Protein AF-A0A1F9EYX3-F1 (afdb_monomer_lite)

Secondary structure (DSSP, 8-state):
-TGGGTEEEEEEEEEEEETTEEEEEEEEEEEE-TTTHHHHHHHHHHHHHHHHHHHHHHHHH---HHHHHHHHHHHHHHHHHHHIIIII-SS--TTSHHHHHHHHH---HHHHHHHHHHHHHHHHHHHHHS--SSEEEEEEETTEEEEEEE---

Sequence (153 aa):
MADEVGAEGNDLNFFKKDKDSFFLGLSTVTHIDQKARPSYHLAGELASSYTFELALKRYREVNTTYNSALLFFSMTDFLWYTTYAFYLSPHEDEKFDPIGISKSTGISRDAIFFVSLTQSALNALRVYTKKDRLIPYFVVDRYFIGFSVKVPF

Structure (mmCIF, N/CA/C/O backbone):
data_AF-A0A1F9EYX3-F1
#
_entry.id   AF-A0A1F9EYX3-F1
#
loop_
_atom_site.group_PDB
_atom_site.id
_atom_site.type_symbol
_atom_site.label_atom_id
_atom_site.label_alt_id
_atom_site.label_comp_id
_atom_site.label_asym_id
_atom_site.label_entity_id
_atom_site.label_seq_id
_atom_site.pdbx_PDB_ins_code
_atom_site.Cartn_x
_atom_site.Cartn_y
_atom_site.Cartn_z
_atom_site.occupancy
_atom_site.B_iso_or_equiv
_atom_site.auth_seq_id
_atom_site.auth_comp_id
_atom_site.auth_asym_id
_atom_site.auth_atom_id
_atom_site.pdbx_PDB_model_num
ATOM 1 N N . MET A 1 1 ? 15.259 6.502 4.543 1.00 50.91 1 MET A N 1
ATOM 2 C CA . MET A 1 1 ? 14.372 6.022 3.465 1.00 50.91 1 MET A CA 1
ATOM 3 C C . MET A 1 1 ? 15.017 6.105 2.096 1.00 50.91 1 MET A C 1
ATOM 5 O O . MET A 1 1 ? 15.297 5.045 1.573 1.00 50.91 1 MET A O 1
ATOM 9 N N . ALA A 1 2 ? 15.314 7.280 1.524 1.00 50.56 2 ALA A N 1
ATOM 10 C CA . ALA A 1 2 ? 15.887 7.339 0.169 1.00 50.56 2 ALA A CA 1
ATOM 11 C C . ALA A 1 2 ? 17.286 6.672 0.051 1.00 50.56 2 ALA A C 1
ATOM 13 O O . ALA A 1 2 ? 17.497 5.866 -0.851 1.00 50.56 2 ALA A O 1
ATOM 14 N N . ASP A 1 3 ? 18.197 6.873 1.013 1.00 47.72 3 ASP A N 1
ATOM 15 C CA . ASP A 1 3 ? 19.504 6.176 1.012 1.00 47.72 3 ASP A CA 1
ATOM 16 C C . ASP A 1 3 ? 19.374 4.650 1.220 1.00 47.72 3 ASP A C 1
ATOM 18 O O . ASP A 1 3 ? 20.139 3.861 0.667 1.00 47.72 3 ASP A O 1
ATOM 22 N N . GLU A 1 4 ? 18.361 4.212 1.977 1.00 53.41 4 GLU A N 1
ATOM 23 C CA . GLU A 1 4 ? 18.094 2.792 2.282 1.00 53.41 4 GLU A CA 1
ATOM 24 C C . GLU A 1 4 ? 17.536 2.020 1.076 1.00 53.41 4 GLU A C 1
ATOM 26 O O . GLU A 1 4 ? 17.608 0.794 1.039 1.00 53.41 4 GLU A O 1
ATOM 31 N N . VAL A 1 5 ? 17.023 2.730 0.068 1.00 52.00 5 VAL A N 1
ATOM 32 C CA . VAL A 1 5 ? 16.518 2.159 -1.191 1.00 52.00 5 VAL A CA 1
ATOM 33 C C . VAL A 1 5 ? 17.475 2.388 -2.366 1.00 52.00 5 VAL A C 1
ATOM 35 O O . VAL A 1 5 ? 17.073 2.282 -3.521 1.00 52.00 5 VAL A O 1
ATOM 38 N N . GLY A 1 6 ? 18.752 2.681 -2.087 1.00 44.06 6 GLY A N 1
ATOM 39 C CA . GLY A 1 6 ? 19.818 2.753 -3.094 1.00 44.06 6 GLY A CA 1
ATOM 40 C C . GLY A 1 6 ? 19.884 4.057 -3.895 1.00 44.06 6 GLY A C 1
ATOM 41 O O . GLY A 1 6 ? 20.488 4.072 -4.970 1.00 44.06 6 GLY A O 1
ATOM 42 N N . ALA A 1 7 ? 19.274 5.132 -3.391 1.00 50.25 7 ALA A N 1
ATOM 43 C CA . ALA A 1 7 ? 19.416 6.483 -3.925 1.00 50.25 7 ALA A CA 1
ATOM 44 C C . ALA A 1 7 ? 20.594 7.198 -3.232 1.00 50.25 7 ALA A C 1
ATOM 46 O O . ALA A 1 7 ? 20.588 7.328 -2.013 1.00 50.25 7 ALA A O 1
ATOM 47 N N . GLU A 1 8 ? 21.590 7.667 -3.991 1.00 47.41 8 GLU A N 1
ATOM 48 C CA . GLU A 1 8 ? 22.738 8.428 -3.468 1.00 47.41 8 GLU A CA 1
ATOM 49 C C . GLU A 1 8 ? 22.603 9.926 -3.783 1.00 47.41 8 GLU A C 1
ATOM 51 O O . GLU A 1 8 ? 22.148 10.310 -4.863 1.00 47.41 8 GLU A O 1
ATOM 56 N N . GLY A 1 9 ? 23.033 10.782 -2.845 1.00 45.00 9 GLY A N 1
ATOM 57 C CA . GLY A 1 9 ? 23.019 12.241 -3.011 1.00 45.00 9 GLY A CA 1
ATOM 58 C C . GLY A 1 9 ? 21.617 12.846 -2.934 1.00 45.00 9 GLY A C 1
ATOM 59 O O . GLY A 1 9 ? 21.215 13.619 -3.803 1.00 45.00 9 GLY A O 1
ATOM 60 N N . ASN A 1 10 ? 20.867 12.465 -1.899 1.00 45.03 10 ASN A N 1
ATOM 61 C CA . ASN A 1 10 ? 19.495 12.906 -1.690 1.00 45.03 10 ASN A CA 1
ATOM 62 C C . ASN A 1 10 ? 19.412 14.384 -1.305 1.00 45.03 10 ASN A C 1
ATOM 64 O O . ASN A 1 10 ? 19.933 14.792 -0.268 1.00 45.03 10 ASN A O 1
ATOM 68 N N . ASP A 1 11 ? 18.682 15.157 -2.107 1.00 46.06 11 ASP A N 1
ATOM 69 C CA . ASP A 1 11 ? 18.264 16.510 -1.754 1.00 46.06 11 ASP A CA 1
ATOM 70 C C . ASP A 1 11 ? 16.732 16.605 -1.785 1.00 46.06 11 ASP A C 1
ATOM 72 O O . ASP A 1 11 ? 16.070 16.188 -2.745 1.00 46.06 11 ASP A O 1
ATOM 76 N N . LEU A 1 12 ? 16.161 17.096 -0.687 1.00 44.38 12 LEU A N 1
ATOM 77 C CA . LEU A 1 12 ? 14.724 17.134 -0.435 1.00 44.38 12 LEU A CA 1
ATOM 78 C C . LEU A 1 12 ? 14.250 18.565 -0.675 1.00 44.38 12 LEU A C 1
ATOM 80 O O . LEU A 1 12 ? 14.231 19.410 0.219 1.00 44.38 12 LEU A O 1
ATOM 84 N N . ASN A 1 13 ? 13.881 18.844 -1.921 1.00 47.84 13 ASN A N 1
ATOM 85 C CA . ASN A 1 13 ? 13.443 20.169 -2.319 1.00 47.84 13 ASN A CA 1
ATOM 86 C C . ASN A 1 13 ? 11.925 20.275 -2.135 1.00 47.84 13 ASN A C 1
ATOM 88 O O . ASN A 1 13 ? 11.139 19.782 -2.946 1.00 47.84 13 ASN A O 1
ATOM 92 N N . PHE A 1 14 ? 11.503 2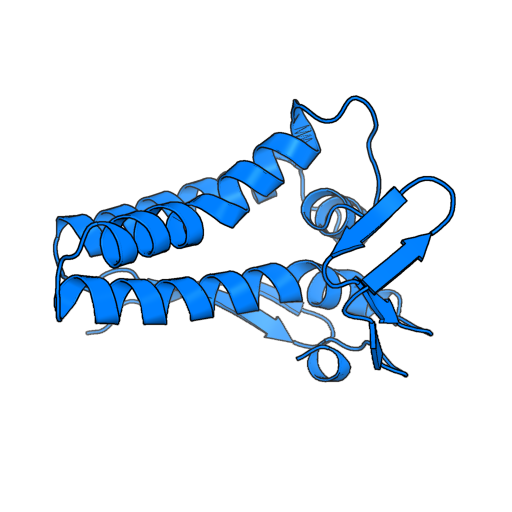0.937 -1.052 1.00 45.41 14 PHE A N 1
ATOM 93 C CA . PHE A 1 14 ? 10.084 21.161 -0.738 1.00 45.41 14 PHE A CA 1
ATOM 94 C C . PHE A 1 14 ? 9.351 21.955 -1.827 1.00 45.41 14 PHE A C 1
ATOM 96 O O . PHE A 1 14 ? 8.153 21.761 -2.031 1.00 45.41 14 PHE A O 1
ATOM 103 N N . PHE A 1 15 ? 10.084 22.788 -2.569 1.00 49.00 15 PHE A N 1
ATOM 104 C CA . PHE A 1 15 ? 9.574 23.533 -3.710 1.00 49.00 15 PHE A CA 1
ATOM 105 C C . P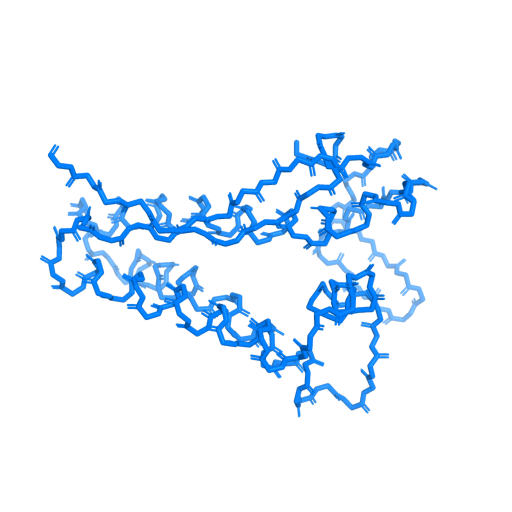HE A 1 15 ? 10.575 23.443 -4.855 1.00 49.00 15 PHE A C 1
ATOM 107 O O . PHE A 1 15 ? 11.666 24.008 -4.771 1.00 49.00 15 PHE A O 1
ATOM 114 N N . LYS A 1 16 ? 10.211 22.756 -5.941 1.00 47.53 16 LYS A N 1
ATOM 115 C CA . LYS A 1 16 ? 11.024 22.758 -7.159 1.00 47.53 16 LYS A CA 1
ATOM 116 C C . LYS A 1 16 ? 10.155 23.003 -8.380 1.00 47.53 16 LYS A C 1
ATOM 118 O O . LYS A 1 16 ? 9.179 22.300 -8.621 1.00 47.53 16 LYS A O 1
ATOM 123 N N . LYS A 1 17 ? 10.534 24.005 -9.169 1.00 43.00 17 LYS A N 1
ATOM 124 C CA . LYS A 1 17 ? 10.024 24.193 -10.525 1.00 43.00 17 LYS A CA 1
ATOM 125 C C . LYS A 1 17 ? 10.977 23.468 -11.473 1.00 43.00 17 LYS A C 1
ATOM 127 O O . LYS A 1 17 ? 12.151 23.829 -11.529 1.00 43.00 17 LYS A O 1
ATOM 132 N N . ASP A 1 18 ? 10.494 22.449 -12.176 1.00 49.16 18 ASP A N 1
ATOM 133 C CA . ASP A 1 18 ? 11.230 21.813 -13.275 1.00 49.16 18 ASP A CA 1
ATOM 134 C C . ASP A 1 18 ? 10.432 22.001 -14.568 1.00 49.16 18 ASP A C 1
ATOM 136 O O . ASP A 1 18 ? 9.273 21.592 -14.676 1.00 49.16 18 ASP A O 1
ATOM 140 N N . LYS A 1 19 ? 11.048 22.705 -15.523 1.00 66.94 19 LYS A N 1
ATOM 141 C CA . LYS A 1 19 ? 10.411 23.235 -16.739 1.00 66.94 19 LYS A CA 1
ATOM 142 C C . LYS A 1 19 ? 9.126 24.025 -16.420 1.00 66.94 19 LYS A C 1
ATOM 144 O O . LYS A 1 19 ? 9.193 25.056 -15.748 1.00 66.94 19 LYS A O 1
ATOM 149 N N . ASP A 1 20 ? 7.975 23.530 -16.876 1.00 46.31 20 ASP A N 1
ATOM 150 C CA . ASP A 1 20 ? 6.654 24.156 -16.733 1.00 46.31 20 ASP A CA 1
ATOM 151 C C . ASP A 1 20 ? 5.833 23.594 -15.565 1.00 46.31 20 ASP A C 1
ATOM 153 O O . ASP A 1 20 ? 4.677 23.965 -15.379 1.00 46.31 20 ASP A O 1
ATOM 157 N N . SER A 1 21 ? 6.405 22.693 -14.764 1.00 39.94 21 SER A N 1
ATOM 158 C CA . SER A 1 21 ? 5.696 22.021 -13.675 1.00 39.94 21 SER A CA 1
ATOM 159 C C . SER A 1 21 ? 6.243 22.440 -12.312 1.00 39.94 21 SER A C 1
ATOM 161 O O . SER A 1 21 ? 7.454 22.491 -12.082 1.00 39.94 21 SER A O 1
ATOM 163 N N . PHE A 1 22 ? 5.324 22.785 -11.410 1.00 39.78 22 PHE A N 1
ATOM 164 C CA . PHE A 1 22 ? 5.616 23.095 -10.016 1.00 39.78 22 PHE A CA 1
ATOM 165 C C . PHE A 1 22 ? 5.405 21.837 -9.183 1.00 39.78 22 PHE A C 1
ATOM 167 O O . PHE A 1 22 ? 4.301 21.297 -9.143 1.00 39.78 22 PHE A O 1
ATOM 174 N N . PHE A 1 23 ? 6.463 21.374 -8.529 1.00 44.81 23 PHE A N 1
ATOM 175 C CA . PHE A 1 23 ? 6.440 20.155 -7.739 1.00 44.81 23 PHE A CA 1
ATOM 176 C C . PHE A 1 23 ? 6.489 20.503 -6.252 1.00 44.81 23 PHE A C 1
ATOM 178 O O . PHE A 1 23 ? 7.428 21.151 -5.777 1.00 44.81 23 PHE A O 1
ATOM 185 N N . LEU A 1 24 ? 5.453 20.073 -5.532 1.00 38.62 24 LEU A N 1
ATOM 186 C CA . LEU A 1 24 ? 5.391 20.105 -4.074 1.00 38.62 24 LEU A CA 1
ATOM 187 C C . LEU A 1 24 ? 6.079 18.843 -3.548 1.00 38.62 24 LEU A C 1
ATOM 189 O O . LEU A 1 24 ? 5.547 17.750 -3.708 1.00 38.62 24 LEU A O 1
ATOM 193 N N . GLY A 1 25 ? 7.265 19.007 -2.958 1.00 42.31 25 GLY A N 1
ATOM 194 C CA . GLY A 1 25 ? 8.072 17.904 -2.433 1.00 42.31 25 GLY A CA 1
ATOM 195 C C . GLY A 1 25 ? 8.654 17.011 -3.528 1.00 42.31 25 GLY A C 1
ATOM 196 O O . GLY A 1 25 ? 8.177 15.902 -3.743 1.00 42.31 25 GLY A O 1
ATOM 197 N N . LEU A 1 26 ? 9.713 17.471 -4.202 1.00 42.41 26 LEU A N 1
ATOM 198 C CA . LEU A 1 26 ? 10.474 16.619 -5.117 1.00 42.41 26 LEU A CA 1
ATOM 199 C C . LEU A 1 26 ? 11.741 16.131 -4.409 1.00 42.41 26 LEU A C 1
ATOM 201 O O . LEU A 1 26 ? 12.642 16.920 -4.1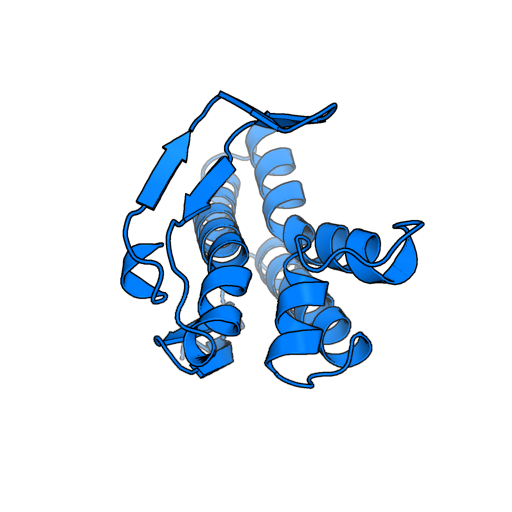15 1.00 42.41 26 LEU A O 1
ATOM 205 N N . SER A 1 27 ? 11.819 14.826 -4.147 1.00 46.16 27 SER A N 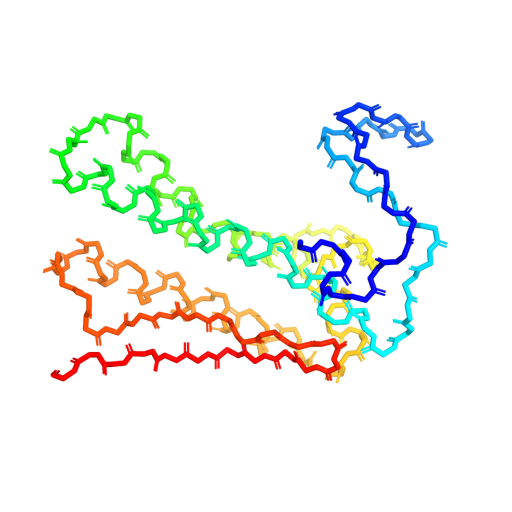1
ATOM 206 C CA . SER A 1 27 ? 13.097 14.190 -3.830 1.00 46.16 27 SER A CA 1
ATOM 207 C C . SER A 1 27 ? 13.902 14.128 -5.124 1.00 46.16 27 SER A C 1
ATOM 209 O O . SER A 1 27 ? 13.529 13.444 -6.076 1.00 46.16 27 SER A O 1
ATOM 211 N N . THR A 1 28 ? 14.968 14.917 -5.201 1.00 46.72 28 THR A N 1
ATOM 212 C CA . THR A 1 28 ? 15.903 14.878 -6.323 1.00 46.72 28 THR A CA 1
ATOM 213 C C . THR A 1 28 ? 17.068 13.990 -5.943 1.00 46.72 28 THR A C 1
ATOM 215 O O . THR A 1 28 ? 17.786 14.299 -4.995 1.00 46.72 28 THR A O 1
ATOM 218 N N . VAL A 1 29 ? 17.253 12.909 -6.695 1.00 52.09 29 VAL A N 1
ATOM 219 C CA . VAL A 1 29 ? 18.388 11.998 -6.538 1.00 52.09 29 VAL A CA 1
ATOM 220 C C . VAL A 1 29 ? 19.377 12.249 -7.667 1.00 52.09 29 VAL A C 1
ATOM 222 O O . VAL A 1 29 ? 18.976 12.338 -8.830 1.00 52.09 29 VAL A O 1
ATOM 225 N N . THR A 1 30 ? 20.664 12.366 -7.353 1.00 47.59 30 THR A N 1
ATOM 226 C CA . THR A 1 30 ? 21.724 12.522 -8.362 1.00 47.59 30 THR A CA 1
ATOM 227 C C . THR A 1 30 ? 22.085 11.200 -9.030 1.00 47.59 30 THR A C 1
ATOM 229 O O . THR A 1 30 ? 22.436 11.197 -10.212 1.00 47.59 30 THR A O 1
ATOM 232 N N . HIS A 1 31 ? 21.956 10.073 -8.326 1.00 47.12 31 HIS A N 1
ATOM 233 C CA . HIS A 1 31 ? 22.153 8.750 -8.909 1.00 47.12 31 HIS A CA 1
ATOM 234 C C . HIS A 1 31 ? 21.274 7.692 -8.230 1.00 47.12 31 HIS A C 1
ATOM 236 O O . HIS A 1 31 ? 21.220 7.603 -7.006 1.00 47.12 31 HIS A O 1
ATOM 242 N N . ILE A 1 32 ? 20.602 6.870 -9.038 1.00 57.59 32 ILE A N 1
ATOM 243 C CA . ILE A 1 32 ? 19.908 5.662 -8.579 1.00 57.59 32 ILE A CA 1
ATOM 244 C C . ILE A 1 32 ? 20.548 4.496 -9.322 1.00 57.59 32 ILE A C 1
ATOM 246 O O . ILE A 1 32 ? 20.504 4.454 -10.558 1.00 57.59 32 ILE A O 1
ATOM 250 N N . ASP A 1 33 ? 21.130 3.559 -8.575 1.00 63.19 33 ASP A N 1
ATOM 251 C CA . ASP A 1 33 ? 21.586 2.280 -9.119 1.00 63.19 33 ASP A CA 1
ATOM 252 C C . ASP A 1 33 ? 20.428 1.635 -9.898 1.00 63.19 33 ASP A C 1
ATOM 254 O O . ASP A 1 33 ? 19.314 1.514 -9.385 1.00 63.19 33 ASP A O 1
ATOM 258 N N . GLN A 1 34 ? 20.661 1.229 -11.151 1.00 63.22 34 GLN A N 1
ATOM 259 C CA . GLN A 1 34 ? 19.609 0.668 -12.003 1.00 63.22 34 GLN A CA 1
ATOM 260 C C . GLN A 1 34 ? 18.881 -0.505 -11.338 1.00 63.22 34 GLN A C 1
ATOM 262 O O . GLN A 1 34 ? 17.672 -0.643 -11.522 1.00 63.22 34 GLN A O 1
ATOM 267 N N . LYS A 1 35 ? 19.587 -1.309 -10.534 1.00 67.12 35 LYS A N 1
ATOM 268 C CA . LYS A 1 35 ? 18.994 -2.440 -9.808 1.00 67.12 35 LYS A CA 1
ATOM 269 C C . LYS A 1 35 ? 18.162 -2.024 -8.593 1.00 67.12 35 LYS A C 1
ATOM 271 O O . LYS A 1 35 ? 17.338 -2.814 -8.149 1.00 67.12 35 LYS A O 1
ATOM 276 N N . ALA A 1 36 ? 18.356 -0.811 -8.081 1.00 75.44 36 ALA A N 1
ATOM 277 C CA . ALA A 1 36 ? 17.639 -0.269 -6.929 1.00 75.44 36 ALA A CA 1
ATOM 278 C C . ALA A 1 36 ? 16.419 0.586 -7.311 1.00 75.44 36 ALA A C 1
ATOM 280 O O . ALA A 1 36 ? 15.616 0.946 -6.453 1.00 75.44 36 ALA A O 1
ATOM 281 N N . ARG A 1 37 ? 16.224 0.863 -8.609 1.00 77.25 37 ARG A N 1
ATOM 282 C CA . ARG A 1 37 ? 15.057 1.599 -9.125 1.00 77.25 37 ARG A CA 1
ATOM 283 C C . ARG A 1 37 ? 13.708 1.061 -8.628 1.00 77.25 37 ARG A C 1
ATOM 285 O O . ARG A 1 37 ? 12.899 1.891 -8.221 1.00 77.25 37 ARG A O 1
ATOM 292 N N . PRO A 1 38 ? 13.444 -0.263 -8.600 1.00 78.56 38 PRO A N 1
ATOM 293 C CA . PRO A 1 38 ? 12.179 -0.774 -8.070 1.00 78.56 38 PRO A CA 1
ATOM 294 C C . PRO A 1 38 ? 11.946 -0.369 -6.611 1.00 78.56 38 PRO A C 1
ATOM 296 O O . PRO A 1 38 ? 10.862 0.085 -6.254 1.00 78.56 38 PRO A O 1
ATOM 299 N N . SER A 1 39 ? 12.982 -0.495 -5.781 1.00 81.00 39 SER A N 1
ATOM 300 C CA . SER A 1 39 ? 12.945 -0.151 -4.360 1.00 81.00 39 SER A CA 1
ATOM 301 C C . SER A 1 39 ? 12.772 1.349 -4.143 1.00 81.00 39 SER A C 1
ATOM 303 O O . SER A 1 39 ? 12.016 1.751 -3.262 1.00 81.00 39 SER A O 1
ATOM 305 N N . TYR A 1 40 ? 13.412 2.176 -4.975 1.00 80.56 40 TYR A N 1
ATOM 306 C CA . TYR A 1 40 ? 13.236 3.627 -4.952 1.00 80.56 40 TYR A CA 1
ATOM 307 C C . TYR A 1 40 ? 11.800 4.042 -5.283 1.00 80.56 40 TYR A C 1
ATOM 309 O O . TYR A 1 40 ? 11.188 4.780 -4.515 1.00 80.56 40 TYR A O 1
ATOM 317 N N . HIS A 1 41 ? 11.232 3.519 -6.372 1.00 82.88 41 HIS A N 1
ATOM 318 C CA . HIS A 1 41 ? 9.849 3.814 -6.753 1.00 82.88 41 HIS A CA 1
ATOM 319 C C . HIS A 1 41 ? 8.840 3.350 -5.691 1.00 82.88 41 HIS A C 1
ATOM 321 O O . HIS A 1 41 ? 7.838 4.015 -5.443 1.00 82.88 41 HIS A O 1
ATOM 327 N N . LEU A 1 42 ? 9.114 2.242 -4.996 1.00 85.50 42 LEU A N 1
ATOM 328 C CA . LEU A 1 42 ? 8.247 1.760 -3.920 1.00 85.50 42 LEU A CA 1
ATOM 329 C C . LEU A 1 42 ? 8.397 2.551 -2.603 1.00 85.50 42 LEU A C 1
ATOM 331 O O . LEU A 1 42 ? 7.579 2.402 -1.696 1.00 85.50 42 LEU A O 1
ATOM 335 N N . ALA A 1 43 ? 9.406 3.416 -2.466 1.00 83.06 43 ALA A N 1
ATOM 336 C CA . ALA A 1 43 ? 9.654 4.150 -1.224 1.00 83.06 43 ALA A CA 1
ATOM 337 C C . ALA A 1 43 ? 8.521 5.122 -0.861 1.00 83.06 43 ALA A C 1
ATOM 339 O O . ALA A 1 43 ? 8.198 5.271 0.321 1.00 83.06 43 ALA A O 1
ATOM 340 N N . GLY A 1 44 ? 7.890 5.749 -1.860 1.00 81.12 44 GLY A N 1
ATOM 341 C CA . GLY A 1 44 ? 6.706 6.586 -1.644 1.00 81.12 44 GLY A CA 1
ATOM 342 C C . GLY A 1 44 ? 5.557 5.786 -1.031 1.00 81.12 44 GLY A C 1
ATOM 343 O O . GLY A 1 44 ? 4.936 6.215 -0.058 1.00 81.12 44 GLY A O 1
ATOM 344 N N . GLU A 1 45 ? 5.356 4.565 -1.520 1.00 86.81 45 GLU A N 1
ATOM 345 C CA . GLU A 1 45 ? 4.306 3.680 -1.028 1.00 86.81 45 GLU A CA 1
ATOM 346 C C . GLU A 1 45 ? 4.583 3.149 0.386 1.00 86.81 45 GLU A C 1
ATOM 348 O O . GLU A 1 45 ? 3.675 3.040 1.212 1.00 86.81 45 GLU A O 1
ATOM 353 N N . LEU A 1 46 ? 5.848 2.892 0.727 1.00 86.88 46 LEU A N 1
ATOM 354 C CA . LEU A 1 46 ? 6.226 2.584 2.108 1.00 86.88 46 LEU A CA 1
ATOM 355 C C . LEU A 1 46 ? 5.832 3.716 3.062 1.00 86.88 46 LEU A C 1
ATOM 357 O O . LEU A 1 46 ? 5.240 3.461 4.113 1.00 86.88 46 LEU A O 1
ATOM 361 N N . ALA A 1 47 ? 6.126 4.966 2.701 1.00 84.81 47 ALA A N 1
ATOM 362 C CA . ALA A 1 47 ? 5.748 6.126 3.503 1.00 84.81 47 ALA A CA 1
ATOM 363 C C . ALA A 1 47 ? 4.219 6.273 3.621 1.00 84.81 47 ALA A C 1
ATOM 365 O O . ALA A 1 47 ? 3.711 6.573 4.709 1.00 84.81 47 ALA A O 1
ATOM 366 N N . SER A 1 48 ? 3.479 6.001 2.541 1.00 86.19 48 SER A N 1
ATOM 367 C CA . SER A 1 48 ? 2.011 5.987 2.553 1.00 86.19 48 SER A CA 1
ATOM 368 C C . SER A 1 48 ? 1.466 4.899 3.490 1.00 86.19 48 SER A C 1
ATOM 370 O O . SER A 1 48 ? 0.626 5.175 4.351 1.00 86.19 48 SER A O 1
ATOM 372 N N . SER A 1 49 ? 2.057 3.700 3.469 1.00 88.69 49 SER A N 1
ATOM 373 C CA . SER A 1 49 ? 1.727 2.601 4.389 1.00 88.69 49 SER A CA 1
ATOM 374 C C . SER A 1 49 ? 1.960 2.964 5.866 1.00 88.69 49 SER A C 1
ATOM 376 O O . SER A 1 49 ? 1.106 2.688 6.711 1.00 88.69 49 SER A O 1
ATOM 378 N N . TYR A 1 50 ? 3.061 3.647 6.205 1.00 89.62 50 TYR A N 1
ATOM 379 C CA . TYR A 1 50 ? 3.273 4.168 7.567 1.00 89.62 50 TYR A CA 1
ATOM 380 C C . TYR A 1 50 ? 2.242 5.231 7.957 1.00 89.62 50 TYR A C 1
ATOM 382 O O . TYR A 1 50 ? 1.771 5.265 9.099 1.00 89.62 50 TYR A O 1
ATOM 390 N N . THR A 1 51 ? 1.876 6.091 7.008 1.00 90.88 51 THR A N 1
ATOM 391 C CA . THR A 1 51 ? 0.865 7.133 7.210 1.00 90.88 51 THR A CA 1
ATOM 392 C C . THR A 1 51 ? -0.501 6.511 7.489 1.00 90.88 51 THR A C 1
ATOM 394 O O . THR A 1 51 ? -1.195 6.962 8.402 1.00 90.88 51 THR A O 1
ATOM 397 N N . PHE A 1 52 ? -0.853 5.427 6.793 1.00 94.81 52 PHE A N 1
ATOM 398 C CA . PHE A 1 52 ? -2.060 4.653 7.065 1.00 94.81 52 PHE A CA 1
ATOM 399 C C . PHE A 1 52 ? -2.077 4.080 8.488 1.00 94.81 52 PHE A C 1
ATOM 401 O O . PHE A 1 52 ? -3.080 4.229 9.182 1.00 94.81 52 PHE A O 1
ATOM 408 N N . GLU A 1 53 ? -0.986 3.474 8.971 1.00 95.56 53 GLU A N 1
ATOM 409 C CA . GLU A 1 53 ? -0.941 2.932 10.341 1.00 95.56 53 GLU A CA 1
ATOM 410 C C . GLU A 1 53 ? -1.162 4.023 11.399 1.00 95.56 53 GLU A C 1
ATOM 412 O O . GLU A 1 53 ? -1.918 3.838 12.362 1.00 95.56 53 GLU A O 1
ATOM 417 N N . LEU A 1 54 ? -0.555 5.196 11.198 1.00 93.75 54 LEU A N 1
ATOM 418 C CA . LEU A 1 54 ? -0.779 6.352 12.061 1.00 93.75 54 LEU A CA 1
ATOM 419 C C . LEU A 1 54 ? -2.238 6.826 11.987 1.00 93.75 54 LEU A C 1
ATOM 421 O O . LEU A 1 54 ? -2.859 7.056 13.028 1.00 93.75 54 LEU A O 1
ATOM 425 N N . ALA A 1 55 ? -2.797 6.939 10.782 1.00 95.06 55 ALA A N 1
ATOM 426 C CA . ALA A 1 55 ? -4.176 7.361 10.560 1.00 95.06 55 ALA A CA 1
ATOM 427 C C . ALA A 1 55 ? -5.180 6.387 11.194 1.00 95.06 55 ALA A C 1
ATOM 429 O O . ALA A 1 55 ? -6.110 6.818 11.875 1.00 95.06 55 ALA A O 1
ATOM 430 N N . LEU A 1 56 ? -4.960 5.078 11.054 1.00 96.62 56 LEU A N 1
ATOM 431 C CA . LEU A 1 56 ? -5.783 4.025 11.644 1.00 96.62 56 LEU A CA 1
ATOM 432 C C . LEU A 1 56 ? -5.775 4.101 13.170 1.00 96.62 56 LEU A C 1
ATOM 434 O O . LEU A 1 56 ? -6.836 4.026 13.796 1.00 96.62 56 LEU A O 1
ATOM 438 N N . LYS A 1 57 ? -4.598 4.292 13.775 1.00 96.00 57 LYS A N 1
ATOM 439 C CA . LYS A 1 57 ? -4.473 4.487 15.223 1.00 96.00 57 LYS A CA 1
ATOM 440 C C . LYS A 1 57 ? -5.252 5.721 15.679 1.00 96.00 57 LYS A C 1
ATOM 442 O O . LYS A 1 57 ? -6.080 5.614 16.581 1.00 96.00 57 LYS A O 1
ATOM 447 N N . ARG A 1 58 ? -5.050 6.872 15.029 1.00 94.75 58 ARG A N 1
ATOM 448 C CA . ARG A 1 58 ? -5.737 8.128 15.382 1.00 94.75 58 ARG A CA 1
ATOM 449 C C . ARG A 1 58 ? -7.244 8.055 15.196 1.00 94.75 58 ARG A C 1
ATOM 451 O O . ARG A 1 58 ? -7.975 8.533 16.055 1.00 94.75 58 ARG A O 1
ATOM 458 N N . TYR A 1 59 ? -7.709 7.420 14.126 1.00 95.94 59 TYR A N 1
ATOM 459 C CA . TYR A 1 59 ? -9.127 7.182 13.879 1.00 95.94 59 TYR A CA 1
ATOM 460 C C . TYR A 1 59 ? -9.771 6.319 14.973 1.00 95.94 59 TYR A C 1
ATOM 462 O O . TYR A 1 59 ? -10.880 6.616 15.419 1.00 95.94 59 TYR A O 1
ATOM 470 N N . ARG A 1 60 ? -9.075 5.271 15.435 1.00 95.44 60 ARG A N 1
ATOM 471 C CA . ARG A 1 60 ? -9.550 4.397 16.522 1.00 95.44 60 ARG A CA 1
ATOM 472 C C . ARG A 1 60 ? -9.540 5.094 17.887 1.00 95.44 60 ARG A C 1
ATOM 474 O O . ARG A 1 60 ? -10.409 4.798 18.701 1.00 95.44 60 ARG A O 1
ATOM 481 N N . GLU A 1 61 ? -8.589 5.997 18.131 1.00 95.94 61 GLU A N 1
ATOM 482 C CA . GLU A 1 61 ? -8.514 6.809 19.356 1.00 95.94 61 GLU A CA 1
ATOM 483 C C . GLU A 1 61 ? -9.609 7.883 19.399 1.00 95.94 61 GLU A C 1
ATOM 485 O O . GLU A 1 61 ? -10.348 7.983 20.377 1.00 95.94 61 GLU A O 1
ATOM 490 N N . VAL A 1 62 ? -9.714 8.694 18.341 1.00 95.25 62 VAL A N 1
ATOM 491 C CA . VAL A 1 62 ? -10.676 9.796 18.239 1.00 95.25 62 VAL A CA 1
ATOM 492 C C . VAL A 1 62 ? -11.214 9.866 16.814 1.00 95.25 62 VAL A C 1
ATOM 494 O O . VAL A 1 62 ? -10.512 10.252 15.878 1.00 95.25 62 VAL A O 1
ATOM 497 N N . ASN A 1 63 ? -12.495 9.554 16.643 1.00 94.00 63 ASN A N 1
ATOM 498 C CA . ASN A 1 63 ? -13.131 9.600 15.334 1.00 94.00 63 ASN A CA 1
ATOM 499 C C . ASN A 1 63 ? -13.609 11.023 14.992 1.00 94.00 63 ASN A C 1
ATOM 501 O O . ASN A 1 63 ? -14.762 11.381 15.225 1.00 94.00 63 ASN A O 1
ATOM 505 N N . THR A 1 64 ? -12.704 11.840 14.456 1.00 95.69 64 THR A N 1
ATOM 506 C CA . THR A 1 64 ? -13.029 13.153 13.880 1.00 95.69 64 THR A CA 1
ATOM 507 C C . THR A 1 64 ? -13.201 13.058 12.364 1.00 95.69 64 THR A C 1
ATOM 509 O O . THR A 1 64 ? -12.700 12.129 11.726 1.00 95.69 64 THR A O 1
ATOM 512 N N . THR A 1 65 ? -13.841 14.062 11.757 1.00 95.50 65 THR A N 1
ATOM 513 C CA . THR A 1 65 ? -13.905 14.200 10.291 1.00 95.50 65 THR A CA 1
ATOM 514 C C . THR A 1 65 ? -12.510 14.225 9.668 1.00 95.50 65 THR A C 1
ATOM 516 O O . THR A 1 65 ? -12.278 13.571 8.657 1.00 95.50 65 THR A O 1
ATOM 519 N N . TYR A 1 66 ? -11.563 14.923 10.305 1.00 94.50 66 TYR A N 1
ATOM 520 C CA . TYR A 1 66 ? -10.170 14.966 9.861 1.00 94.50 66 TYR A CA 1
ATOM 521 C C . TYR A 1 66 ? -9.519 13.576 9.887 1.00 94.50 66 TYR A C 1
ATOM 523 O O . TYR A 1 66 ? -8.967 13.147 8.878 1.00 94.50 66 TYR A O 1
ATOM 531 N N . ASN A 1 67 ? -9.641 12.834 10.994 1.00 92.81 67 ASN A N 1
ATOM 532 C CA . ASN A 1 67 ? -9.049 11.497 11.114 1.00 92.81 67 ASN A CA 1
ATOM 533 C C . ASN A 1 67 ? -9.708 10.489 10.161 1.00 92.81 67 ASN A C 1
ATOM 535 O O . ASN A 1 67 ? -9.020 9.637 9.608 1.00 92.81 67 ASN A O 1
ATOM 539 N N . SER A 1 68 ? -11.019 10.605 9.932 1.00 94.12 68 SER A N 1
ATOM 540 C CA . SER A 1 68 ? -11.739 9.801 8.937 1.00 94.12 68 SER A CA 1
ATOM 541 C C . SER A 1 68 ? -11.253 10.075 7.514 1.00 94.12 68 SER A C 1
ATOM 543 O O . SER A 1 68 ? -11.014 9.137 6.757 1.00 94.12 68 SER A O 1
ATOM 545 N N . ALA A 1 69 ? -11.080 11.349 7.150 1.00 94.19 69 ALA A N 1
ATOM 546 C CA . ALA A 1 69 ? -10.581 11.732 5.833 1.00 94.19 69 ALA A CA 1
ATOM 547 C C . ALA A 1 69 ? -9.132 11.272 5.634 1.00 94.19 69 ALA A C 1
ATOM 549 O O . ALA A 1 69 ? -8.825 10.636 4.629 1.00 94.19 69 ALA A O 1
ATOM 550 N N . LEU A 1 70 ? -8.259 11.522 6.615 1.00 93.19 70 LEU A N 1
ATOM 551 C CA . LEU A 1 70 ? -6.865 11.082 6.583 1.00 93.19 70 LEU A CA 1
ATOM 552 C C . LEU A 1 70 ? -6.763 9.560 6.415 1.00 93.19 70 LEU A C 1
ATOM 554 O O . LEU A 1 70 ? -5.975 9.085 5.600 1.00 93.19 70 LEU A O 1
ATOM 558 N N . LEU A 1 71 ? -7.588 8.799 7.139 1.00 95.31 71 LEU A N 1
ATOM 559 C CA . LEU A 1 71 ? -7.672 7.348 7.000 1.00 95.31 71 LEU A CA 1
ATOM 560 C C . LEU A 1 71 ? -8.109 6.931 5.592 1.00 95.31 71 LEU A C 1
ATOM 562 O O . LEU A 1 71 ? -7.485 6.060 4.998 1.00 95.31 71 LEU A O 1
ATOM 566 N N . PHE A 1 72 ? -9.163 7.542 5.049 1.00 94.50 72 PHE A N 1
ATOM 567 C CA . PHE A 1 72 ? -9.666 7.207 3.717 1.00 94.50 72 PHE A CA 1
ATOM 568 C C . PHE A 1 72 ? -8.620 7.456 2.623 1.00 94.50 72 PHE A C 1
ATOM 570 O O . PHE A 1 72 ? -8.376 6.576 1.793 1.00 94.50 72 PHE A O 1
ATOM 577 N N . PHE A 1 73 ? -7.981 8.629 2.635 1.00 93.00 73 PHE A N 1
ATOM 578 C CA . PHE A 1 73 ? -6.981 8.978 1.630 1.00 93.00 73 PHE A CA 1
ATOM 579 C C . PHE A 1 73 ? -5.731 8.105 1.756 1.00 93.00 73 PHE A C 1
ATOM 581 O O . PHE A 1 73 ? -5.342 7.492 0.772 1.00 93.00 73 PHE A O 1
ATOM 588 N N . SER A 1 74 ? -5.175 7.933 2.960 1.00 92.44 74 SER A N 1
ATOM 589 C CA . SER A 1 74 ? -4.005 7.055 3.161 1.00 92.44 74 SER A CA 1
ATOM 590 C C . SER A 1 74 ? -4.276 5.579 2.845 1.00 92.44 74 SER A C 1
ATOM 592 O O . SER A 1 74 ? -3.372 4.849 2.461 1.00 92.44 74 SER A O 1
ATOM 594 N N . MET A 1 75 ? -5.522 5.115 2.965 1.00 93.00 75 MET A N 1
ATOM 595 C CA . MET A 1 75 ? -5.906 3.742 2.621 1.00 93.00 75 MET A CA 1
ATOM 596 C C . MET A 1 75 ? -5.993 3.490 1.109 1.00 93.00 75 MET A C 1
ATOM 598 O O . MET A 1 75 ? -5.866 2.344 0.668 1.00 93.00 75 MET A O 1
ATOM 602 N N . THR A 1 76 ? -6.291 4.527 0.326 1.00 94.38 76 THR A N 1
ATOM 603 C CA . THR A 1 76 ? -6.620 4.408 -1.105 1.00 94.38 76 THR A CA 1
ATOM 604 C C . THR A 1 76 ? -5.618 5.096 -2.025 1.00 94.38 76 THR A C 1
ATOM 606 O O . THR A 1 76 ? -5.727 4.949 -3.238 1.00 94.38 76 THR A O 1
ATOM 609 N N . ASP A 1 77 ? -4.630 5.794 -1.464 1.00 92.50 77 ASP A N 1
ATOM 610 C CA . ASP A 1 77 ? -3.593 6.541 -2.179 1.00 92.50 77 ASP A CA 1
ATOM 611 C C . ASP A 1 77 ? -2.933 5.709 -3.286 1.00 92.50 77 ASP A C 1
ATOM 613 O O . ASP A 1 77 ? -3.062 6.042 -4.466 1.00 92.50 77 ASP A O 1
ATOM 617 N N . PHE A 1 78 ? -2.356 4.550 -2.944 1.00 93.19 78 PHE A N 1
ATOM 618 C CA . PHE A 1 78 ? -1.686 3.704 -3.933 1.00 93.19 78 PHE A CA 1
ATOM 619 C C . PHE A 1 78 ? -2.610 3.228 -5.051 1.00 93.19 78 PHE A C 1
ATOM 621 O O . PHE A 1 78 ? -2.211 3.157 -6.215 1.00 93.19 78 PHE A O 1
ATOM 628 N N . LEU A 1 79 ? -3.857 2.897 -4.707 1.00 95.50 79 LEU A N 1
ATOM 629 C CA . LEU A 1 79 ? -4.857 2.451 -5.670 1.00 95.50 79 LEU A CA 1
ATOM 630 C C . LEU A 1 79 ? -5.192 3.578 -6.649 1.00 95.50 79 LEU A C 1
ATOM 632 O O . LEU A 1 79 ? -5.188 3.350 -7.860 1.00 95.50 79 LEU A O 1
ATOM 636 N N . TRP A 1 80 ? -5.435 4.793 -6.154 1.00 93.06 80 TRP A N 1
ATOM 637 C CA . TRP A 1 80 ? -5.717 5.949 -7.003 1.00 93.06 80 TRP A CA 1
ATOM 638 C C . TRP A 1 80 ? -4.515 6.340 -7.850 1.00 93.06 80 TRP A C 1
ATOM 640 O O . TRP A 1 80 ? -4.672 6.560 -9.050 1.00 93.06 80 TRP A O 1
ATOM 650 N N . TYR A 1 81 ? -3.319 6.356 -7.266 1.00 92.06 81 TYR A N 1
ATOM 651 C CA . TYR A 1 81 ? -2.087 6.671 -7.976 1.00 92.06 81 TYR A CA 1
ATOM 652 C C . TYR A 1 81 ? -1.789 5.648 -9.077 1.00 92.06 81 TYR A C 1
ATOM 654 O O . TYR A 1 81 ? -1.514 6.027 -10.214 1.00 92.06 81 TYR A O 1
ATOM 662 N N . THR A 1 82 ? -1.951 4.354 -8.787 1.00 93.38 82 THR A N 1
ATOM 663 C CA . THR A 1 82 ? -1.803 3.273 -9.774 1.00 93.38 82 THR A CA 1
ATOM 664 C C . THR A 1 82 ? -2.856 3.362 -10.873 1.00 93.38 82 THR A C 1
ATOM 666 O O . THR A 1 82 ? -2.533 3.226 -12.054 1.00 93.38 82 THR A O 1
ATOM 669 N N . THR A 1 83 ? -4.112 3.634 -10.506 1.00 94.12 83 THR A N 1
ATOM 670 C CA . THR A 1 83 ? -5.206 3.819 -11.470 1.00 94.12 83 THR A CA 1
ATOM 671 C C . THR A 1 83 ? -4.901 4.980 -12.407 1.00 94.12 83 THR A C 1
ATOM 673 O O . THR A 1 83 ? -5.010 4.854 -13.627 1.00 94.12 83 THR A O 1
ATOM 676 N N . TYR A 1 84 ? -4.480 6.107 -11.837 1.00 92.00 84 TYR A N 1
ATOM 677 C CA . TYR A 1 84 ? -4.131 7.295 -12.591 1.00 92.00 84 TYR A CA 1
ATOM 678 C C . TYR A 1 84 ? -2.958 7.031 -13.537 1.00 92.00 84 TYR A C 1
ATOM 680 O O . TYR A 1 84 ? -3.080 7.272 -14.737 1.00 92.00 84 TYR A O 1
ATOM 688 N N . ALA A 1 85 ? -1.862 6.473 -13.020 1.00 91.19 85 ALA A N 1
ATOM 689 C CA . ALA A 1 85 ? -0.646 6.226 -13.783 1.00 91.19 85 ALA A CA 1
ATOM 690 C C . ALA A 1 85 ? -0.880 5.284 -14.974 1.00 91.19 85 ALA A C 1
ATOM 692 O O . ALA A 1 85 ? -0.410 5.570 -16.071 1.00 91.19 85 ALA A O 1
ATOM 693 N N . PHE A 1 86 ? -1.616 4.183 -14.791 1.00 92.31 86 PHE A N 1
ATOM 694 C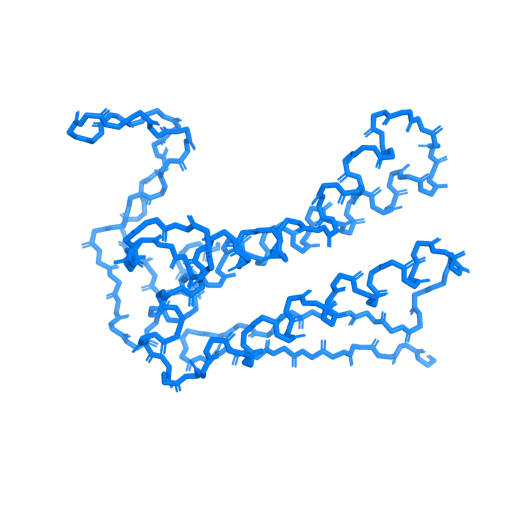 CA . PHE A 1 86 ? -1.791 3.188 -15.855 1.00 92.31 86 PHE A CA 1
ATOM 695 C C . PHE A 1 86 ? -2.962 3.438 -16.800 1.00 92.31 86 PHE A C 1
ATOM 697 O O . PHE A 1 86 ? -2.879 3.004 -17.949 1.00 92.31 86 PHE A O 1
ATOM 704 N N . TYR A 1 87 ? -4.040 4.079 -16.340 1.00 90.00 87 TYR A N 1
ATOM 705 C CA . TYR A 1 87 ? -5.305 4.090 -17.087 1.00 90.00 87 TYR A CA 1
ATOM 706 C C . TYR A 1 87 ? -5.860 5.480 -17.391 1.00 90.00 87 TYR A C 1
ATOM 708 O O . TYR A 1 87 ? -6.660 5.606 -18.314 1.00 90.00 87 TYR A O 1
ATOM 716 N N . LEU A 1 88 ? -5.479 6.513 -16.633 1.00 88.31 88 LEU A N 1
ATOM 717 C CA . LEU A 1 88 ? -6.037 7.863 -16.803 1.00 88.31 88 LEU A CA 1
ATOM 718 C C . LEU A 1 88 ? -5.022 8.867 -17.351 1.00 88.31 88 LEU A C 1
ATOM 720 O O . LEU A 1 88 ? -5.423 9.862 -17.955 1.00 88.31 88 LEU A O 1
ATOM 724 N N . SER A 1 89 ? -3.725 8.628 -17.152 1.00 86.00 89 SER A N 1
ATOM 725 C CA . SER A 1 89 ? -2.684 9.488 -17.702 1.00 86.00 89 SER A CA 1
ATOM 726 C C . SER A 1 89 ? -2.664 9.395 -19.234 1.00 86.00 89 SER A C 1
ATOM 728 O O . SER A 1 89 ? -2.600 8.289 -19.774 1.00 86.00 89 SER A O 1
ATOM 730 N N . PRO A 1 90 ? -2.662 10.530 -19.959 1.00 74.56 90 PRO A N 1
ATOM 731 C CA . PRO A 1 90 ? -2.634 10.535 -21.423 1.00 74.56 90 PRO A CA 1
ATOM 732 C C . PRO A 1 90 ? -1.313 10.004 -21.998 1.00 74.56 90 PRO A C 1
ATOM 734 O O . PRO A 1 90 ? -1.269 9.562 -23.146 1.00 74.56 90 PRO A O 1
ATOM 737 N N . HIS A 1 91 ? -0.236 10.047 -21.208 1.00 74.94 91 HIS A N 1
ATOM 738 C CA . HIS A 1 91 ? 1.086 9.568 -21.591 1.00 74.94 91 HIS A CA 1
ATOM 739 C C . HIS A 1 91 ? 1.716 8.769 -20.451 1.00 74.94 91 HIS A C 1
ATOM 741 O O . HIS A 1 91 ? 1.606 9.131 -19.278 1.00 74.94 91 HIS A O 1
ATOM 747 N N . GLU A 1 92 ? 2.397 7.684 -20.808 1.00 75.19 92 GLU A N 1
ATOM 748 C CA . GLU A 1 92 ? 3.178 6.902 -19.858 1.00 75.19 92 GLU A CA 1
ATOM 749 C C . GLU A 1 92 ? 4.486 7.621 -19.539 1.00 75.19 92 GLU A C 1
ATOM 751 O O . GLU A 1 92 ? 5.353 7.757 -20.404 1.00 75.19 92 GLU A O 1
ATOM 756 N N . ASP A 1 93 ? 4.632 8.053 -18.290 1.00 77.50 93 ASP A N 1
ATOM 757 C CA . ASP A 1 93 ? 5.849 8.669 -17.773 1.00 77.50 93 ASP A CA 1
ATOM 758 C C . ASP A 1 93 ? 6.471 7.756 -16.707 1.00 77.50 93 ASP A C 1
ATOM 760 O O . ASP A 1 93 ? 5.818 7.383 -15.734 1.00 77.50 93 ASP A O 1
ATOM 764 N N . GLU A 1 94 ? 7.746 7.397 -16.875 1.00 73.06 94 GLU A N 1
ATOM 765 C CA . GLU A 1 94 ? 8.507 6.599 -15.897 1.00 73.06 94 GLU A CA 1
ATOM 766 C C . GLU A 1 94 ? 8.695 7.314 -14.557 1.00 73.06 94 GLU A C 1
ATOM 768 O O . GLU A 1 94 ? 9.066 6.682 -13.571 1.00 73.06 94 GLU A O 1
ATOM 773 N N . LYS A 1 95 ? 8.414 8.620 -14.505 1.00 77.38 95 LYS A N 1
ATOM 774 C CA . LYS A 1 95 ? 8.331 9.373 -13.254 1.00 77.38 95 LYS A CA 1
ATOM 775 C C . LYS A 1 95 ? 7.177 8.925 -12.362 1.00 77.38 95 LYS A C 1
ATOM 777 O O . LYS A 1 95 ? 7.232 9.193 -11.169 1.00 77.38 95 LYS A O 1
ATOM 782 N N . PHE A 1 96 ? 6.147 8.278 -12.909 1.00 83.81 96 PHE A N 1
ATOM 783 C CA . PHE A 1 96 ? 5.118 7.655 -12.084 1.00 83.81 96 PHE A CA 1
ATOM 784 C C . PHE A 1 96 ? 5.618 6.314 -11.568 1.00 83.81 96 PHE A C 1
ATOM 786 O O . PHE A 1 96 ? 5.912 5.408 -12.349 1.00 83.81 96 PHE A O 1
ATOM 793 N N . ASP A 1 97 ? 5.657 6.164 -10.250 1.00 87.69 97 ASP A N 1
ATOM 794 C CA . ASP A 1 97 ? 6.233 4.994 -9.589 1.00 87.69 97 ASP A CA 1
ATOM 795 C C . ASP A 1 97 ? 5.633 3.660 -10.048 1.00 87.69 97 ASP A C 1
ATOM 797 O O . ASP A 1 97 ? 6.410 2.741 -10.303 1.00 87.69 97 ASP A O 1
ATOM 801 N N . PRO A 1 98 ? 4.308 3.514 -10.269 1.00 90.12 98 PRO A N 1
ATOM 802 C CA . PRO A 1 98 ? 3.751 2.273 -10.809 1.00 90.12 98 PRO A CA 1
ATOM 803 C C . PRO A 1 98 ? 4.329 1.912 -12.188 1.00 90.12 98 PRO A C 1
ATOM 805 O O . PRO A 1 98 ? 4.636 0.747 -12.457 1.00 90.12 98 PRO A O 1
ATOM 808 N N . ILE A 1 99 ? 4.535 2.908 -13.058 1.00 89.12 99 ILE A N 1
ATOM 809 C CA . ILE A 1 99 ? 5.162 2.721 -14.374 1.00 89.12 99 ILE A CA 1
ATOM 810 C C . ILE A 1 99 ? 6.647 2.399 -14.207 1.00 89.12 99 ILE A C 1
ATOM 812 O O . ILE A 1 99 ? 7.133 1.457 -14.836 1.00 89.12 99 ILE A O 1
ATOM 816 N N . GLY A 1 100 ? 7.350 3.126 -13.337 1.00 87.25 100 GLY A N 1
ATOM 817 C CA . GLY A 1 100 ? 8.749 2.878 -13.002 1.00 87.25 100 GLY A CA 1
ATOM 818 C C . GLY A 1 100 ? 8.982 1.452 -12.497 1.00 87.25 100 GLY A C 1
ATOM 819 O O . GLY A 1 100 ? 9.868 0.755 -12.998 1.00 87.25 100 GLY A O 1
ATOM 820 N N . ILE A 1 101 ? 8.139 0.959 -11.584 1.00 88.31 101 ILE A N 1
ATOM 821 C CA . ILE A 1 101 ? 8.154 -0.426 -11.089 1.00 88.31 101 ILE A CA 1
ATOM 822 C C . ILE A 1 101 ? 7.912 -1.400 -12.241 1.00 88.31 101 ILE A C 1
ATOM 824 O O . ILE A 1 101 ? 8.706 -2.322 -12.426 1.00 88.31 101 ILE A O 1
ATOM 828 N N . SER A 1 102 ? 6.867 -1.194 -13.050 1.00 92.06 102 SER A N 1
ATOM 829 C CA . SER A 1 102 ? 6.545 -2.092 -14.169 1.00 92.06 102 SER A CA 1
ATOM 830 C C . SER A 1 102 ? 7.707 -2.222 -15.156 1.00 92.06 102 SER A C 1
ATOM 832 O O . SER A 1 102 ? 8.117 -3.335 -15.487 1.00 92.06 102 SER A O 1
ATOM 834 N N . LYS A 1 103 ? 8.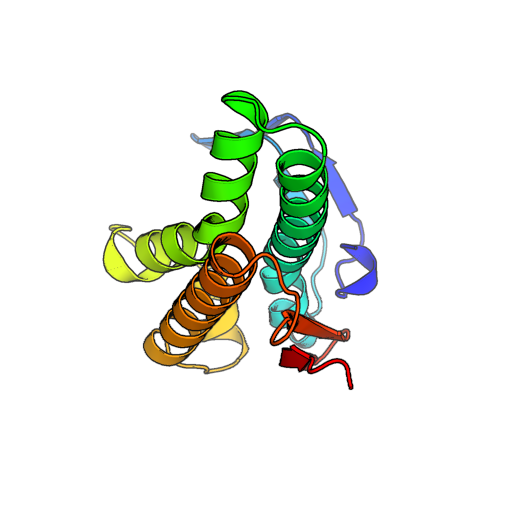305 -1.100 -15.574 1.00 90.12 103 LYS A N 1
ATOM 835 C CA . LYS A 1 103 ? 9.413 -1.109 -16.539 1.00 90.12 103 LYS A CA 1
ATOM 836 C C . LYS A 1 103 ? 10.722 -1.643 -15.964 1.00 90.12 103 LYS A C 1
ATOM 838 O O . LYS A 1 103 ? 11.482 -2.270 -16.695 1.00 90.12 103 LYS A O 1
ATOM 843 N N . SER A 1 104 ? 10.999 -1.403 -14.682 1.00 87.19 104 SER A N 1
ATOM 844 C CA . SER A 1 104 ? 12.246 -1.851 -14.043 1.00 87.19 104 SER A CA 1
ATOM 845 C C . SER A 1 104 ? 12.224 -3.320 -13.613 1.00 87.19 104 SER A C 1
ATOM 847 O O . SER A 1 104 ? 13.275 -3.954 -13.584 1.00 87.19 104 SER A O 1
ATOM 849 N N . THR A 1 105 ? 11.049 -3.875 -13.306 1.00 87.31 105 THR A N 1
ATOM 850 C CA . THR A 1 105 ? 10.902 -5.262 -12.821 1.00 87.31 105 THR A CA 1
ATOM 851 C C . THR A 1 105 ? 10.343 -6.228 -13.863 1.00 87.31 105 THR A C 1
ATOM 853 O O . THR A 1 105 ? 10.477 -7.439 -13.704 1.00 87.31 105 THR A O 1
ATOM 856 N N . GLY A 1 106 ? 9.689 -5.720 -14.911 1.00 90.81 106 GLY A N 1
ATOM 857 C CA . GLY A 1 106 ? 8.928 -6.532 -15.862 1.00 90.81 106 GLY A CA 1
ATOM 858 C C . GLY A 1 106 ? 7.577 -7.021 -15.325 1.00 90.81 106 GLY A C 1
ATOM 859 O O . GLY A 1 106 ? 6.889 -7.772 -16.015 1.00 90.81 106 GLY A O 1
ATOM 860 N N . ILE A 1 107 ? 7.173 -6.612 -14.115 1.00 92.50 107 ILE A N 1
ATOM 861 C CA . ILE A 1 107 ? 5.852 -6.931 -13.564 1.00 92.50 107 ILE A CA 1
ATOM 862 C C . ILE A 1 107 ? 4.777 -6.217 -14.396 1.00 92.50 107 ILE A C 1
ATOM 864 O O . ILE A 1 107 ? 4.904 -5.038 -14.741 1.00 92.50 107 ILE A O 1
ATOM 868 N N . SER A 1 108 ? 3.699 -6.935 -14.719 1.00 94.75 108 SER A N 1
ATOM 869 C CA . SER A 1 108 ? 2.594 -6.381 -15.499 1.00 94.75 108 SER A CA 1
ATOM 870 C C . SER A 1 108 ? 1.833 -5.295 -14.732 1.00 94.75 108 SER A C 1
ATOM 872 O O . SER A 1 108 ? 1.748 -5.304 -13.501 1.00 94.75 108 SER A O 1
ATOM 874 N N . ARG A 1 109 ? 1.217 -4.374 -15.479 1.00 94.81 109 ARG A N 1
ATOM 875 C CA . ARG A 1 109 ? 0.354 -3.319 -14.920 1.00 94.81 109 ARG A CA 1
ATOM 876 C C . ARG A 1 109 ? -0.779 -3.900 -14.086 1.00 94.81 109 ARG A C 1
ATOM 878 O O . ARG A 1 109 ? -1.036 -3.421 -12.988 1.00 94.81 109 ARG A O 1
ATOM 885 N N . ASP A 1 110 ? -1.390 -4.971 -14.585 1.00 95.19 110 ASP A N 1
ATOM 886 C CA . ASP A 1 110 ? -2.495 -5.656 -13.919 1.00 95.19 110 ASP A CA 1
ATOM 887 C C . ASP A 1 110 ? -2.069 -6.252 -12.578 1.00 95.19 110 ASP A C 1
ATOM 889 O O . ASP A 1 110 ? -2.815 -6.166 -11.607 1.00 95.19 110 ASP A O 1
ATOM 893 N N . ALA A 1 111 ? -0.856 -6.808 -12.488 1.00 95.69 111 ALA A N 1
ATOM 894 C CA . ALA A 1 111 ? -0.338 -7.337 -11.232 1.00 95.69 111 ALA A CA 1
ATOM 895 C C . ALA A 1 111 ? -0.096 -6.219 -10.205 1.00 95.69 111 ALA A C 1
ATOM 897 O O . ALA A 1 111 ? -0.485 -6.361 -9.048 1.00 95.69 111 ALA A O 1
ATOM 898 N N . ILE A 1 112 ? 0.480 -5.086 -10.623 1.00 95.44 112 ILE A N 1
ATOM 899 C CA . ILE A 1 112 ? 0.699 -3.923 -9.743 1.00 95.44 112 ILE A CA 1
ATOM 900 C C . ILE A 1 112 ? -0.643 -3.327 -9.290 1.00 95.44 112 ILE A C 1
ATOM 902 O O . ILE A 1 112 ? -0.829 -3.045 -8.108 1.00 95.44 112 ILE A O 1
ATOM 906 N N . PHE A 1 113 ? -1.608 -3.201 -10.202 1.00 96.38 113 PHE A N 1
ATOM 907 C CA . PHE A 1 113 ? -2.967 -2.766 -9.880 1.00 96.38 113 PHE A CA 1
ATOM 908 C C . PHE A 1 113 ? -3.674 -3.730 -8.919 1.00 96.38 113 PHE A C 1
ATOM 910 O O . PHE A 1 113 ? -4.334 -3.307 -7.974 1.00 96.38 113 PHE A O 1
ATOM 917 N N . PHE A 1 114 ? -3.515 -5.037 -9.113 1.00 97.00 114 PHE A N 1
ATOM 918 C CA . PHE A 1 114 ? -4.095 -6.028 -8.216 1.00 97.00 114 PHE A CA 1
ATOM 919 C C . PHE A 1 114 ? -3.489 -5.955 -6.809 1.00 97.00 114 PHE A C 1
ATOM 921 O O . PHE A 1 114 ? -4.213 -6.099 -5.821 1.00 97.00 114 PHE A O 1
ATOM 928 N N . VAL A 1 115 ? -2.183 -5.691 -6.698 1.00 96.00 115 VAL A N 1
ATOM 929 C CA . VAL A 1 115 ? -1.513 -5.457 -5.411 1.00 96.00 115 VAL A CA 1
ATOM 930 C C . VAL A 1 115 ? -2.091 -4.230 -4.708 1.00 96.00 115 VAL A C 1
ATOM 932 O O . VAL A 1 115 ? -2.473 -4.341 -3.541 1.00 96.00 115 VAL A O 1
ATOM 935 N N . SER A 1 116 ? -2.231 -3.095 -5.401 1.00 96.31 116 SER A N 1
ATOM 936 C CA . SER A 1 116 ? -2.785 -1.875 -4.794 1.00 96.31 116 SER A CA 1
ATOM 937 C C . SER A 1 116 ? -4.245 -2.053 -4.367 1.00 96.31 116 SER A C 1
ATOM 939 O O . SER A 1 116 ? -4.617 -1.686 -3.251 1.00 96.31 116 SER A O 1
ATOM 941 N N . LEU A 1 117 ? -5.060 -2.730 -5.184 1.00 97.56 117 LEU A N 1
ATOM 942 C CA . LEU A 1 117 ? -6.430 -3.096 -4.824 1.00 97.56 117 LEU A CA 1
ATOM 943 C C . LEU A 1 117 ? -6.470 -4.009 -3.590 1.00 97.56 117 LEU A C 1
ATOM 945 O O . LEU A 1 117 ? -7.265 -3.783 -2.675 1.00 97.56 117 LEU A O 1
ATOM 949 N N . THR A 1 118 ? -5.611 -5.030 -3.547 1.00 97.12 118 THR A N 1
ATOM 950 C CA . THR A 1 118 ? -5.531 -5.980 -2.427 1.00 97.12 118 THR A CA 1
ATOM 951 C C . THR A 1 118 ? -5.147 -5.270 -1.133 1.00 97.12 118 THR A C 1
ATOM 953 O O . THR A 1 118 ? -5.779 -5.490 -0.099 1.00 97.12 118 THR A O 1
ATOM 956 N N . GLN A 1 119 ? -4.154 -4.383 -1.175 1.00 96.94 119 GLN A N 1
ATOM 957 C CA . GLN A 1 119 ? -3.746 -3.577 -0.029 1.00 96.94 119 GLN A CA 1
ATOM 958 C C . GLN A 1 119 ? -4.900 -2.715 0.496 1.00 96.94 119 GLN A C 1
ATOM 960 O O . GLN A 1 119 ? -5.218 -2.784 1.686 1.00 96.94 119 GLN A O 1
ATOM 965 N N . SER A 1 120 ? -5.571 -1.954 -0.377 1.00 97.12 120 SER A N 1
ATOM 966 C CA . SER A 1 120 ? -6.715 -1.122 0.013 1.00 97.12 120 SER A CA 1
ATOM 967 C C . SER A 1 120 ? -7.864 -1.956 0.584 1.00 97.12 120 SER A C 1
ATOM 969 O O . SER A 1 120 ? -8.449 -1.572 1.596 1.00 97.12 120 SER A O 1
ATOM 971 N N . ALA A 1 121 ? -8.162 -3.122 0.004 1.00 97.62 121 ALA A N 1
ATOM 972 C CA . ALA A 1 121 ? -9.211 -4.017 0.492 1.00 97.62 121 ALA A CA 1
ATOM 973 C C . ALA A 1 121 ? -8.894 -4.592 1.884 1.00 97.62 121 ALA A C 1
ATOM 975 O O . ALA A 1 121 ? -9.759 -4.608 2.765 1.00 97.62 121 ALA A O 1
ATOM 976 N N . LEU A 1 122 ? -7.653 -5.028 2.118 1.00 97.31 122 LEU A N 1
ATOM 977 C CA . LEU A 1 122 ? -7.223 -5.533 3.425 1.00 97.31 122 LEU A CA 1
ATOM 978 C C . LEU A 1 122 ? -7.221 -4.426 4.485 1.00 97.31 122 LEU A C 1
ATOM 980 O O . LEU A 1 122 ? -7.678 -4.644 5.608 1.00 97.31 122 LEU A O 1
ATOM 984 N N . ASN A 1 123 ? -6.790 -3.218 4.130 1.00 97.12 123 ASN A N 1
ATOM 985 C CA . ASN A 1 123 ? -6.870 -2.067 5.022 1.00 97.12 123 ASN A CA 1
ATOM 986 C C . ASN A 1 123 ? -8.325 -1.684 5.333 1.00 97.12 123 ASN A C 1
ATOM 988 O O . ASN A 1 123 ? -8.663 -1.490 6.502 1.00 97.12 123 ASN A O 1
ATOM 992 N N . ALA A 1 124 ? -9.222 -1.695 4.344 1.00 96.62 124 ALA A N 1
ATOM 993 C CA . ALA A 1 124 ? -10.653 -1.483 4.561 1.00 96.62 124 ALA A CA 1
ATOM 994 C C . ALA A 1 124 ? -11.254 -2.537 5.504 1.00 96.62 124 ALA A C 1
ATOM 996 O O . ALA A 1 124 ? -12.027 -2.202 6.406 1.00 96.62 124 ALA A O 1
ATOM 997 N N . LEU A 1 125 ? -10.844 -3.803 5.374 1.00 96.56 125 LEU A N 1
ATOM 998 C CA . LEU A 1 125 ? -11.243 -4.869 6.292 1.00 96.56 125 LEU A CA 1
ATOM 999 C C . LEU A 1 125 ? -10.784 -4.581 7.731 1.00 96.56 125 LEU A C 1
ATOM 1001 O O . LEU A 1 125 ? -11.560 -4.773 8.672 1.00 96.56 125 LEU A O 1
ATOM 1005 N N . ARG A 1 126 ? -9.554 -4.090 7.931 1.00 96.69 126 ARG A N 1
ATOM 1006 C CA . ARG A 1 126 ? -9.033 -3.705 9.260 1.00 96.69 126 ARG A CA 1
ATOM 1007 C C . ARG A 1 126 ? -9.784 -2.526 9.874 1.00 96.69 126 ARG A C 1
ATOM 1009 O O . ARG A 1 126 ? -9.965 -2.486 11.096 1.00 96.69 126 ARG A O 1
ATOM 1016 N N . VAL A 1 127 ? -10.231 -1.579 9.048 1.00 95.75 127 VAL A N 1
ATOM 1017 C CA . VAL A 1 127 ? -11.075 -0.453 9.477 1.00 95.75 127 VAL A CA 1
ATOM 1018 C C . VAL A 1 127 ? -12.452 -0.960 9.902 1.00 95.75 127 VAL A C 1
ATOM 1020 O O . VAL A 1 127 ? -12.876 -0.710 11.030 1.00 95.75 127 VAL A O 1
ATOM 1023 N N . TYR A 1 128 ? -13.117 -1.735 9.043 1.00 95.12 128 TYR A N 1
ATOM 1024 C CA . TYR A 1 128 ? -14.472 -2.237 9.275 1.00 95.12 128 TYR A CA 1
ATOM 1025 C C . TYR A 1 128 ? -14.556 -3.176 10.485 1.00 95.12 128 TYR A C 1
ATOM 1027 O O . TYR A 1 128 ? -15.411 -3.018 11.355 1.00 95.12 128 TYR A O 1
ATOM 1035 N N . THR A 1 129 ? -13.641 -4.143 10.575 1.00 95.69 129 THR A N 1
ATOM 1036 C CA . THR A 1 129 ? -13.652 -5.151 11.648 1.00 95.69 129 THR A CA 1
ATOM 1037 C C . THR A 1 129 ? -13.068 -4.646 12.964 1.00 95.69 129 THR A C 1
ATOM 1039 O O . THR A 1 129 ? -13.233 -5.313 13.987 1.00 95.69 129 THR A O 1
ATOM 1042 N N . LYS A 1 130 ? -12.363 -3.505 12.945 1.00 94.38 130 LYS A N 1
ATOM 1043 C CA . LYS A 1 130 ? -11.561 -2.979 14.063 1.00 94.38 130 LYS A CA 1
ATOM 1044 C C . LYS A 1 130 ? -10.528 -3.983 14.598 1.00 94.38 130 LYS A C 1
ATOM 1046 O O . LYS A 1 130 ? -10.146 -3.912 15.764 1.00 94.38 130 LYS A O 1
ATOM 1051 N N . LYS A 1 131 ? -10.095 -4.937 13.766 1.00 94.56 131 LYS A N 1
ATOM 1052 C CA . LYS A 1 131 ? -9.136 -5.992 14.118 1.00 94.56 131 LYS A CA 1
ATOM 1053 C C . LYS A 1 131 ? -8.033 -6.071 13.073 1.00 94.56 131 LYS A C 1
ATOM 1055 O O . LYS A 1 131 ? -8.303 -6.065 11.876 1.00 94.56 131 LYS A O 1
ATOM 1060 N N . ASP A 1 132 ? -6.801 -6.247 13.530 1.00 95.00 132 ASP A N 1
ATOM 1061 C CA . ASP A 1 132 ? -5.625 -6.344 12.662 1.00 95.00 132 ASP A CA 1
ATOM 1062 C C . ASP A 1 132 ? -5.282 -7.807 12.356 1.00 95.00 132 ASP A C 1
ATOM 1064 O O . ASP A 1 132 ? -4.221 -8.297 12.712 1.00 95.00 132 ASP A O 1
ATOM 1068 N N . ARG A 1 133 ? -6.218 -8.538 11.733 1.00 93.00 133 ARG A N 1
ATOM 1069 C CA . ARG A 1 133 ? -6.041 -9.971 11.411 1.00 93.00 133 ARG A CA 1
ATOM 1070 C C . ARG A 1 133 ? -5.183 -10.219 10.174 1.00 93.00 133 ARG A C 1
ATOM 1072 O O . ARG A 1 133 ? -4.480 -11.217 10.115 1.00 93.00 133 ARG A O 1
ATOM 1079 N N . LEU A 1 134 ? -5.297 -9.340 9.185 1.00 95.62 134 LEU A N 1
ATOM 1080 C CA . LEU A 1 134 ? -4.564 -9.394 7.926 1.00 95.62 134 LEU A CA 1
ATOM 1081 C C . LEU A 1 134 ? -3.966 -8.009 7.711 1.00 95.62 134 LEU A C 1
ATOM 1083 O O . LEU A 1 134 ? -4.707 -7.061 7.465 1.00 95.62 134 LEU A O 1
ATOM 1087 N N . ILE A 1 135 ? -2.653 -7.884 7.872 1.00 96.19 135 ILE A N 1
ATOM 1088 C CA . ILE A 1 135 ? -1.936 -6.610 7.787 1.00 96.19 135 ILE A CA 1
ATOM 1089 C C . ILE A 1 135 ? -1.117 -6.631 6.492 1.00 96.19 135 ILE A C 1
ATOM 1091 O O . ILE A 1 135 ? -0.115 -7.349 6.447 1.00 96.19 135 ILE A O 1
ATOM 1095 N N . PRO A 1 136 ? -1.534 -5.918 5.430 1.00 96.06 136 PRO A N 1
ATOM 1096 C CA . PRO A 1 136 ? -0.725 -5.804 4.224 1.00 96.06 136 PRO A CA 1
ATOM 1097 C C . PRO A 1 136 ? 0.524 -4.969 4.519 1.00 96.06 136 PRO A C 1
ATOM 1099 O O . PRO A 1 136 ? 0.453 -3.983 5.250 1.00 96.06 136 PRO A O 1
ATOM 1102 N N . TYR A 1 137 ? 1.665 -5.357 3.960 1.00 92.81 137 TYR A N 1
ATOM 1103 C CA . TYR A 1 137 ? 2.899 -4.585 4.050 1.00 92.81 137 TYR A CA 1
ATOM 1104 C C . TYR A 1 137 ? 3.811 -4.872 2.860 1.00 92.81 137 TYR A C 1
ATOM 1106 O O . TYR A 1 137 ? 3.763 -5.950 2.259 1.00 92.81 137 TYR A O 1
ATOM 1114 N N . PHE A 1 138 ? 4.674 -3.912 2.552 1.00 91.31 138 PHE A N 1
ATOM 1115 C CA . PHE A 1 138 ? 5.722 -4.088 1.559 1.00 91.31 138 PHE A CA 1
ATOM 1116 C C . PHE A 1 138 ? 7.027 -4.511 2.226 1.00 91.31 138 PHE A C 1
ATOM 1118 O O . PHE A 1 138 ? 7.405 -4.003 3.282 1.00 91.31 138 PHE A O 1
ATOM 1125 N N . VAL A 1 139 ? 7.715 -5.457 1.599 1.00 89.25 139 VAL A N 1
ATOM 1126 C CA . VAL A 1 139 ? 9.093 -5.822 1.917 1.00 89.25 139 VAL A CA 1
ATOM 1127 C C . VAL A 1 139 ? 9.977 -5.096 0.925 1.00 89.25 139 VAL A C 1
ATOM 1129 O O . VAL A 1 139 ? 9.764 -5.222 -0.279 1.00 89.25 139 VAL A O 1
ATOM 1132 N N . VAL A 1 140 ? 10.957 -4.352 1.426 1.00 85.06 140 VAL A N 1
ATOM 1133 C CA . VAL A 1 140 ? 11.917 -3.638 0.589 1.00 85.06 140 VAL A CA 1
ATOM 1134 C C . VAL A 1 140 ? 13.323 -3.906 1.094 1.00 85.06 140 VAL A C 1
ATOM 1136 O O . VAL A 1 140 ? 13.608 -3.772 2.281 1.00 85.06 140 VAL A O 1
ATOM 1139 N N . ASP A 1 141 ? 14.178 -4.285 0.160 1.00 82.69 141 ASP A N 1
ATOM 1140 C CA . ASP A 1 141 ? 15.631 -4.301 0.257 1.00 82.69 141 ASP A CA 1
ATOM 1141 C C . ASP A 1 141 ? 16.172 -3.574 -0.986 1.00 82.69 141 ASP A C 1
ATOM 1143 O O . ASP A 1 141 ? 15.437 -3.327 -1.946 1.00 82.69 141 ASP A O 1
ATOM 1147 N N . ARG A 1 142 ? 17.459 -3.241 -1.021 1.00 75.12 142 ARG A N 1
ATOM 1148 C CA . ARG A 1 142 ? 18.094 -2.503 -2.120 1.00 75.12 142 ARG A CA 1
ATOM 1149 C C . ARG A 1 142 ? 17.857 -3.130 -3.499 1.00 75.12 142 ARG A C 1
ATOM 1151 O O . ARG A 1 142 ? 17.845 -2.406 -4.484 1.00 75.12 142 ARG A O 1
ATOM 1158 N N . TYR A 1 143 ? 17.666 -4.447 -3.578 1.00 80.88 143 TYR A N 1
ATOM 1159 C CA . TYR A 1 143 ? 17.486 -5.178 -4.842 1.00 80.88 143 TYR A CA 1
ATOM 1160 C C . TYR A 1 143 ? 16.224 -6.041 -4.885 1.00 80.88 143 TYR A C 1
ATOM 1162 O O . TYR A 1 143 ? 16.071 -6.876 -5.778 1.00 80.88 143 TYR A O 1
ATOM 1170 N N . PHE A 1 144 ? 15.342 -5.889 -3.902 1.00 81.19 144 PHE A N 1
ATOM 1171 C CA . PHE A 1 144 ? 14.152 -6.712 -3.779 1.00 81.19 144 PHE A CA 1
ATOM 1172 C C . PHE A 1 144 ? 12.984 -5.869 -3.295 1.00 81.19 144 PHE A C 1
ATOM 1174 O O . PHE A 1 144 ? 13.093 -5.131 -2.320 1.00 81.19 144 PHE A O 1
ATOM 1181 N N . ILE A 1 145 ? 11.848 -6.040 -3.959 1.00 88.75 145 ILE A N 1
ATOM 1182 C CA . ILE A 1 145 ? 10.566 -5.543 -3.487 1.00 88.75 145 ILE A CA 1
ATOM 1183 C C . ILE A 1 145 ? 9.571 -6.696 -3.449 1.00 88.75 145 ILE A C 1
ATOM 1185 O O . ILE A 1 145 ? 9.606 -7.594 -4.291 1.00 88.75 145 ILE A O 1
ATOM 1189 N N . GLY A 1 146 ? 8.666 -6.668 -2.482 1.00 90.56 146 GLY A N 1
ATOM 1190 C CA . GLY A 1 146 ? 7.611 -7.660 -2.354 1.00 90.56 146 GLY A CA 1
ATOM 1191 C C . GLY A 1 146 ? 6.396 -7.101 -1.635 1.00 90.56 146 GLY A C 1
ATOM 1192 O O . GLY A 1 146 ? 6.502 -6.168 -0.844 1.00 90.56 146 GLY A O 1
ATOM 1193 N N . PHE A 1 147 ? 5.241 -7.703 -1.893 1.00 93.75 147 PHE A N 1
ATOM 1194 C CA . PHE A 1 147 ? 4.008 -7.459 -1.154 1.00 93.75 147 PHE A CA 1
ATOM 1195 C C . PHE A 1 147 ? 3.665 -8.704 -0.340 1.00 93.75 147 PHE A C 1
ATOM 1197 O O . PHE A 1 147 ? 3.642 -9.812 -0.877 1.00 93.75 147 PHE A O 1
ATOM 1204 N N . SER A 1 148 ? 3.392 -8.516 0.947 1.00 94.81 148 SER A N 1
ATOM 1205 C CA . SER A 1 148 ? 3.142 -9.596 1.898 1.00 94.81 148 SER A CA 1
ATOM 1206 C C . SER A 1 148 ? 1.984 -9.251 2.829 1.00 94.81 148 SER A C 1
ATOM 1208 O O . SER A 1 148 ? 1.616 -8.091 3.007 1.00 94.81 148 SER A O 1
ATOM 1210 N N . VAL A 1 149 ? 1.411 -10.277 3.461 1.00 95.94 149 VAL A N 1
ATOM 1211 C CA . VAL A 1 149 ? 0.348 -10.125 4.461 1.00 95.94 149 VAL A CA 1
ATOM 1212 C C . VAL A 1 149 ? 0.800 -10.758 5.768 1.00 95.94 149 VAL A C 1
ATOM 1214 O O . VAL A 1 149 ? 1.099 -11.949 5.825 1.00 95.94 149 VAL A O 1
ATOM 1217 N N . LYS A 1 150 ? 0.837 -9.962 6.835 1.00 95.06 150 LYS A N 1
ATOM 1218 C CA . LYS A 1 150 ? 1.134 -10.426 8.190 1.00 95.06 150 LYS A CA 1
ATOM 1219 C C . LYS A 1 150 ? -0.157 -10.863 8.878 1.00 95.06 150 LYS A C 1
ATOM 1221 O O . LYS A 1 150 ? -1.138 -10.120 8.904 1.00 95.06 150 LYS A O 1
ATOM 1226 N N . VAL A 1 151 ? -0.116 -12.052 9.475 1.00 94.44 151 VAL A N 1
ATOM 1227 C CA . VAL A 1 151 ? -1.205 -12.634 10.269 1.00 94.44 151 VAL A CA 1
ATOM 1228 C C . VAL A 1 151 ? -0.717 -12.782 11.713 1.00 94.44 151 VAL A C 1
ATOM 1230 O O . VAL A 1 151 ? 0.113 -13.654 11.972 1.00 94.44 151 VAL A O 1
ATOM 1233 N N . PRO A 1 152 ? -1.146 -11.921 12.652 1.00 88.44 152 PRO A N 1
ATOM 1234 C CA . PRO A 1 152 ? -0.823 -12.101 14.061 1.00 88.44 152 PRO A CA 1
ATOM 1235 C C . PRO A 1 152 ? -1.647 -13.258 14.642 1.00 88.44 152 PRO A C 1
ATOM 1237 O O . PRO A 1 152 ? -2.868 -13.298 14.468 1.00 88.44 152 PRO A O 1
ATOM 1240 N N . PHE A 1 153 ? -0.958 -14.188 15.302 1.00 82.69 153 PHE A N 1
ATOM 1241 C CA . PHE A 1 153 ? -1.518 -15.342 16.008 1.00 82.69 153 PHE A CA 1
ATOM 1242 C C . PHE A 1 153 ? -1.423 -15.154 17.522 1.00 82.69 153 PHE A C 1
ATOM 1244 O O . PHE A 1 153 ? -0.449 -14.507 17.974 1.00 82.69 153 PHE A O 1
#

Foldseek 3Di:
DQVQLQFPPWDWDCWDDDPPDIDRTDTDGPDHDLLSQLLNLCVVVQVLLVQLVVLLVVCVVDPDPVSVVSNLCSLQVQLVLLCCQPPVPPDHDCVRSLSVNCVSPVDDSVRSNVLSVVSSVLSVVCNVVVDQQWHWDWDDGNRDIDIDTDGDD

pLDDT: mean 81.14, std 18.72, range [38.62, 97.62]

Radius of gyration: 16.27 Å; chains: 1; bounding box: 38×40×41 Å